Protein AF-A0A2L2Z1B4-F1 (afdb_monomer_lite)

Structure (mmCIF, N/CA/C/O backbone):
data_AF-A0A2L2Z1B4-F1
#
_entry.id   AF-A0A2L2Z1B4-F1
#
loop_
_atom_site.group_PDB
_atom_site.id
_atom_site.type_symbol
_atom_site.label_atom_id
_atom_site.label_alt_id
_atom_site.label_comp_id
_atom_site.label_asym_id
_atom_site.label_entity_id
_atom_site.label_seq_id
_atom_site.pdb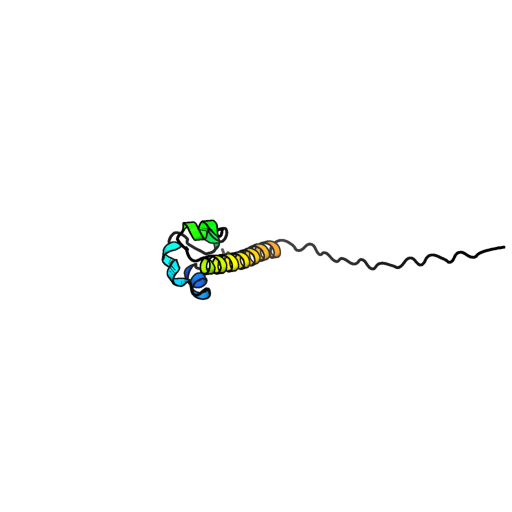x_PDB_ins_code
_atom_site.Cartn_x
_atom_site.Cartn_y
_atom_site.Cartn_z
_atom_site.occupancy
_atom_site.B_iso_or_equiv
_atom_site.auth_seq_id
_atom_site.auth_comp_id
_atom_site.auth_asym_id
_atom_site.auth_atom_id
_atom_site.pdbx_PDB_model_num
ATOM 1 N N . MET A 1 1 ? 26.641 8.322 -1.762 1.00 38.00 1 MET A N 1
ATOM 2 C CA . MET A 1 1 ? 25.723 7.209 -1.445 1.00 38.00 1 MET A CA 1
ATOM 3 C C . MET A 1 1 ? 24.356 7.577 -1.988 1.00 38.00 1 MET A C 1
ATOM 5 O O . MET A 1 1 ? 23.622 8.289 -1.322 1.00 38.00 1 MET A O 1
ATOM 9 N N . SER A 1 2 ? 24.059 7.184 -3.223 1.00 40.19 2 SER A N 1
ATOM 10 C CA . SER A 1 2 ? 22.774 7.488 -3.858 1.00 40.19 2 SER A CA 1
ATOM 11 C C . SER A 1 2 ? 22.102 6.166 -4.184 1.00 40.19 2 SER A C 1
ATOM 13 O O . SER A 1 2 ? 22.085 5.729 -5.333 1.00 40.19 2 SER A O 1
ATOM 15 N N . GLU A 1 3 ? 21.619 5.479 -3.147 1.00 47.84 3 GLU A N 1
ATOM 16 C CA . GLU A 1 3 ? 20.688 4.380 -3.357 1.00 47.84 3 GLU A CA 1
ATOM 17 C C . GLU A 1 3 ? 19.421 4.989 -3.959 1.00 47.84 3 GLU A C 1
ATOM 19 O O . GLU A 1 3 ? 18.604 5.578 -3.257 1.00 47.84 3 GLU A O 1
ATOM 24 N N . ASN A 1 4 ? 19.249 4.859 -5.276 1.00 52.22 4 ASN A N 1
ATOM 25 C CA . ASN A 1 4 ? 17.977 5.097 -5.962 1.00 52.22 4 ASN A CA 1
ATOM 26 C C . ASN A 1 4 ? 16.960 3.999 -5.584 1.00 52.22 4 ASN A C 1
ATOM 28 O O . ASN A 1 4 ? 16.295 3.411 -6.437 1.00 52.22 4 ASN A O 1
ATOM 32 N N . LYS A 1 5 ? 16.859 3.684 -4.290 1.00 58.28 5 LYS A N 1
ATOM 33 C CA . LYS A 1 5 ? 15.817 2.842 -3.734 1.00 58.28 5 LYS A CA 1
ATOM 34 C C . LYS A 1 5 ? 14.578 3.722 -3.724 1.00 58.28 5 LYS A C 1
ATOM 36 O O . LYS A 1 5 ? 14.501 4.684 -2.967 1.00 58.28 5 LYS A O 1
ATOM 41 N N . LEU A 1 6 ? 13.645 3.453 -4.633 1.00 64.19 6 LEU A N 1
ATOM 42 C CA . LEU A 1 6 ? 12.341 4.111 -4.660 1.00 64.19 6 LEU A CA 1
ATOM 43 C C . LEU A 1 6 ? 11.593 3.766 -3.363 1.00 64.19 6 LEU A C 1
ATOM 45 O O . LEU A 1 6 ? 10.788 2.839 -3.336 1.00 64.19 6 LEU A O 1
ATOM 49 N N . HIS A 1 7 ? 11.896 4.487 -2.286 1.00 76.75 7 HIS A N 1
ATOM 50 C CA . HIS A 1 7 ? 11.215 4.382 -1.008 1.00 76.75 7 HIS A CA 1
ATOM 51 C C . HIS A 1 7 ? 9.841 5.028 -1.165 1.00 76.75 7 HIS A C 1
ATOM 53 O O . HIS A 1 7 ? 9.713 6.245 -1.314 1.00 76.75 7 HIS A O 1
ATOM 59 N N . LEU A 1 8 ? 8.806 4.192 -1.212 1.00 85.19 8 LEU A N 1
ATOM 60 C CA . LEU A 1 8 ? 7.429 4.652 -1.267 1.00 85.19 8 LEU A CA 1
ATOM 61 C C . LEU A 1 8 ? 6.866 4.628 0.151 1.00 85.19 8 LEU A C 1
ATOM 63 O O . LEU A 1 8 ? 6.726 3.561 0.746 1.00 85.19 8 LEU A O 1
ATOM 67 N N . SER A 1 9 ? 6.512 5.799 0.676 1.00 90.38 9 SER A N 1
ATOM 68 C CA . SER A 1 9 ? 5.874 5.900 1.987 1.00 90.38 9 SER A CA 1
ATOM 69 C C . SER A 1 9 ? 4.503 5.222 1.979 1.00 90.38 9 SER A C 1
ATOM 71 O O . SER A 1 9 ? 3.713 5.386 1.042 1.00 90.38 9 SER A O 1
ATOM 73 N N . ILE A 1 10 ? 4.194 4.504 3.060 1.00 91.94 10 ILE A N 1
ATOM 74 C CA . ILE A 1 10 ? 2.927 3.774 3.218 1.00 91.94 10 ILE A CA 1
ATOM 75 C C . ILE A 1 10 ? 1.732 4.721 3.138 1.00 91.94 10 ILE A C 1
ATOM 77 O O . ILE A 1 10 ? 0.718 4.385 2.535 1.00 91.94 10 ILE A O 1
ATOM 81 N N . GLU A 1 11 ? 1.864 5.930 3.684 1.00 91.75 11 GLU A N 1
ATOM 82 C CA . GLU A 1 11 ? 0.825 6.956 3.604 1.00 91.75 11 GLU A CA 1
ATOM 83 C C . GLU A 1 11 ? 0.459 7.294 2.154 1.00 91.75 11 GLU A C 1
ATOM 85 O O . GLU A 1 11 ? -0.707 7.192 1.779 1.00 91.75 11 GLU A O 1
ATOM 90 N N . LEU A 1 12 ? 1.452 7.623 1.321 1.00 91.25 12 LEU A N 1
ATOM 91 C CA . LEU A 1 12 ? 1.234 7.979 -0.082 1.00 91.25 12 LEU A CA 1
ATOM 92 C C . LEU A 1 12 ? 0.641 6.807 -0.874 1.00 91.25 12 LEU A C 1
ATOM 94 O O . LEU A 1 12 ? -0.220 6.993 -1.735 1.00 91.25 12 LEU A O 1
ATOM 98 N N . TRP A 1 13 ? 1.094 5.588 -0.582 1.00 93.00 13 TRP A N 1
ATOM 99 C CA . TRP A 1 13 ? 0.550 4.375 -1.183 1.00 93.00 13 TRP A CA 1
ATOM 100 C C . TRP A 1 13 ? -0.920 4.158 -0.811 1.00 93.00 13 TRP A C 1
ATOM 102 O O . TRP A 1 13 ? -1.755 3.977 -1.698 1.00 93.00 13 TRP A O 1
ATOM 112 N N . LEU A 1 14 ? -1.264 4.262 0.475 1.00 92.88 14 LEU A N 1
ATOM 113 C CA . LEU A 1 14 ? -2.643 4.155 0.945 1.00 92.88 14 LEU A CA 1
ATOM 114 C C . LEU A 1 14 ? -3.526 5.283 0.405 1.00 92.88 14 LEU A C 1
ATOM 116 O O . LEU A 1 14 ? -4.680 5.027 0.072 1.00 92.88 14 LEU A O 1
ATOM 120 N N . GLN A 1 15 ? -2.997 6.502 0.270 1.00 94.00 15 GLN A N 1
ATOM 121 C CA . GLN A 1 15 ? -3.714 7.635 -0.315 1.00 94.00 15 GLN A CA 1
ATOM 122 C C . GLN A 1 15 ? -4.122 7.353 -1.764 1.00 94.00 15 GLN A C 1
ATOM 124 O O . GLN A 1 15 ? -5.276 7.558 -2.125 1.00 94.00 15 GLN A O 1
ATOM 129 N N . LYS A 1 16 ? -3.214 6.809 -2.584 1.00 92.25 16 LYS A N 1
ATOM 130 C CA . LYS A 1 16 ? -3.514 6.430 -3.979 1.00 92.25 16 LYS A CA 1
ATOM 131 C C . LYS A 1 16 ? -4.584 5.347 -4.094 1.00 92.25 16 LYS A C 1
ATOM 133 O O . LYS A 1 16 ? -5.280 5.273 -5.103 1.00 92.25 16 LYS A O 1
ATOM 138 N N . LEU A 1 17 ? -4.694 4.492 -3.082 1.00 91.94 17 LEU A N 1
ATOM 139 C CA . LEU A 1 17 ? -5.698 3.433 -3.027 1.00 91.94 17 LEU A CA 1
ATOM 140 C C . LEU A 1 17 ? -7.010 3.884 -2.381 1.00 91.94 17 LEU A C 1
ATOM 142 O O . LEU A 1 17 ? -7.943 3.083 -2.340 1.00 91.94 17 LEU A O 1
ATOM 146 N N . ASP A 1 18 ? -7.088 5.129 -1.903 1.00 93.62 18 ASP A N 1
ATOM 147 C CA . ASP A 1 18 ? -8.202 5.658 -1.109 1.00 93.62 18 ASP A CA 1
ATOM 148 C C . ASP A 1 18 ? -8.432 4.859 0.195 1.00 93.62 18 ASP A C 1
ATOM 150 O O . ASP A 1 18 ? -9.540 4.648 0.679 1.00 93.62 18 ASP A O 1
ATOM 154 N N . LEU A 1 19 ? -7.340 4.347 0.771 1.00 94.19 19 LEU A N 1
ATOM 155 C CA . LEU A 1 19 ? -7.321 3.467 1.945 1.00 94.19 19 LEU A CA 1
ATOM 156 C C . LEU A 1 19 ? -6.540 4.075 3.118 1.00 94.19 19 LEU A C 1
ATOM 158 O O . LEU A 1 19 ? -6.152 3.363 4.046 1.00 94.19 19 LEU A O 1
ATOM 162 N N . LEU A 1 20 ? -6.357 5.401 3.117 1.00 93.44 20 LEU A N 1
ATOM 163 C CA . LEU A 1 20 ? -5.611 6.157 4.135 1.00 93.44 20 LEU A CA 1
ATOM 164 C C . LEU A 1 20 ? -6.086 5.873 5.568 1.00 93.44 20 LEU A C 1
ATOM 166 O O . LEU A 1 20 ? -5.303 5.909 6.513 1.00 93.44 20 LEU A O 1
ATOM 170 N N . ARG A 1 21 ? -7.361 5.507 5.736 1.00 92.94 21 ARG A N 1
ATOM 171 C CA . ARG A 1 21 ? -7.940 5.123 7.031 1.00 92.94 21 ARG A CA 1
ATOM 172 C C . ARG A 1 21 ? -7.192 3.986 7.736 1.00 92.94 21 ARG A C 1
ATOM 174 O O . ARG A 1 21 ? -7.221 3.909 8.960 1.00 92.94 21 ARG A O 1
ATOM 181 N N . TYR A 1 22 ? -6.515 3.118 6.984 1.00 93.31 22 TYR A N 1
ATOM 182 C CA . TYR A 1 22 ? -5.745 2.001 7.528 1.00 93.31 22 TYR A CA 1
ATOM 183 C C . TYR A 1 22 ? -4.309 2.376 7.899 1.00 93.31 22 TYR A C 1
ATOM 185 O O . TYR A 1 22 ? -3.600 1.526 8.421 1.00 93.31 22 TYR A O 1
ATOM 193 N N . LYS A 1 23 ? -3.883 3.635 7.708 1.00 91.50 23 LYS A N 1
ATOM 194 C CA . LYS A 1 23 ? -2.524 4.114 8.023 1.00 91.50 23 LYS A CA 1
ATOM 195 C C . LYS A 1 23 ? -2.065 3.705 9.424 1.00 91.50 23 LYS A C 1
ATOM 197 O O . LYS A 1 23 ? -0.939 3.256 9.594 1.00 91.50 23 LYS A O 1
ATOM 202 N N . HIS A 1 24 ? -2.949 3.808 10.414 1.00 93.44 24 HIS A N 1
ATOM 203 C CA . HIS A 1 24 ? -2.645 3.460 11.803 1.00 93.44 24 HIS A CA 1
ATOM 204 C C . HIS A 1 24 ? -2.275 1.979 12.010 1.00 93.44 24 HIS A C 1
ATOM 206 O O . HIS A 1 24 ? -1.538 1.676 12.942 1.00 93.44 24 HIS A O 1
ATOM 212 N N . LEU A 1 25 ? -2.747 1.072 11.144 1.00 92.50 25 LEU A N 1
ATOM 213 C CA . LEU A 1 25 ? -2.407 -0.356 11.185 1.00 92.50 25 LEU A CA 1
ATOM 214 C C . LEU A 1 25 ? -0.989 -0.637 10.680 1.00 92.50 25 LEU A C 1
ATOM 216 O O . LEU A 1 25 ? -0.453 -1.711 10.926 1.00 92.50 25 LEU A O 1
ATOM 220 N N . PHE A 1 26 ? -0.394 0.319 9.967 1.00 91.12 26 PHE A N 1
ATOM 221 C CA . PHE A 1 26 ? 0.925 0.188 9.363 1.00 91.12 26 PHE A CA 1
ATOM 222 C C . PHE A 1 26 ? 1.986 1.072 10.030 1.00 91.12 26 PHE A C 1
ATOM 224 O O . PHE A 1 26 ? 3.060 1.261 9.473 1.00 91.12 26 PHE A O 1
ATOM 231 N N . LYS A 1 27 ? 1.701 1.626 11.213 1.00 89.06 27 LYS A N 1
ATOM 232 C CA . LYS A 1 27 ? 2.610 2.532 11.937 1.00 89.06 27 LYS A CA 1
ATOM 233 C C . LYS A 1 27 ? 3.962 1.900 12.298 1.00 89.06 27 LYS A C 1
ATOM 235 O O . LYS A 1 27 ? 4.927 2.626 12.491 1.00 89.06 27 LYS A O 1
ATOM 240 N N . ASP A 1 28 ? 3.995 0.574 12.415 1.00 89.81 28 ASP A N 1
ATOM 241 C CA . ASP A 1 28 ? 5.184 -0.190 12.800 1.00 89.81 28 ASP A CA 1
ATOM 242 C C . ASP A 1 28 ? 6.101 -0.476 11.597 1.00 89.81 28 ASP A C 1
ATOM 244 O O . ASP A 1 28 ? 7.181 -1.032 11.766 1.00 89.81 28 ASP A O 1
ATOM 248 N N . TYR A 1 29 ? 5.680 -0.082 10.390 1.00 90.06 29 TYR A N 1
ATOM 249 C CA . TYR A 1 29 ? 6.436 -0.238 9.153 1.00 90.06 29 TYR A CA 1
ATOM 250 C C . TYR A 1 29 ? 6.875 1.133 8.639 1.00 90.06 29 TYR A C 1
ATOM 252 O O . TYR A 1 29 ? 6.086 2.076 8.550 1.00 90.06 29 TYR A O 1
ATOM 260 N N . ASN A 1 30 ? 8.139 1.236 8.252 1.00 86.12 30 ASN A N 1
ATOM 261 C CA . ASN A 1 30 ? 8.753 2.465 7.775 1.00 86.12 30 ASN A CA 1
ATOM 262 C C . ASN A 1 30 ? 8.437 2.733 6.293 1.00 86.12 30 ASN A C 1
ATOM 264 O O . ASN A 1 30 ? 8.384 3.883 5.861 1.00 86.12 30 ASN A O 1
ATOM 268 N N . GLY A 1 31 ? 8.194 1.686 5.499 1.00 89.00 31 GLY A N 1
ATOM 269 C CA . GLY A 1 31 ? 7.976 1.817 4.058 1.00 89.00 31 GLY A CA 1
ATOM 270 C C . GLY A 1 31 ? 7.185 0.676 3.436 1.00 89.00 31 GLY A C 1
ATOM 271 O O . GLY A 1 31 ? 7.001 -0.391 4.027 1.00 89.00 31 GLY A O 1
ATOM 272 N N . VAL A 1 32 ? 6.726 0.895 2.201 1.00 90.31 32 VAL A N 1
ATOM 273 C CA . VAL A 1 32 ? 6.010 -0.144 1.448 1.00 90.31 32 VAL A CA 1
ATOM 274 C C . VAL A 1 32 ? 6.916 -1.341 1.147 1.00 90.31 32 VAL A C 1
ATOM 276 O O . VAL A 1 32 ? 6.411 -2.447 1.001 1.00 90.31 32 VAL A O 1
ATOM 279 N N . GLU A 1 33 ? 8.242 -1.170 1.115 1.00 87.56 33 GLU A N 1
ATOM 280 C CA . GLU A 1 33 ? 9.185 -2.282 0.946 1.00 87.56 33 GLU A CA 1
ATOM 281 C C . GLU A 1 33 ? 9.100 -3.357 2.044 1.00 87.56 33 GLU A C 1
ATOM 283 O O . GLU A 1 33 ? 9.328 -4.529 1.752 1.00 87.56 33 GLU A O 1
ATOM 288 N N . GLU A 1 34 ? 8.744 -2.993 3.279 1.00 88.38 34 GLU A N 1
ATOM 289 C CA . GLU A 1 34 ? 8.678 -3.938 4.404 1.00 88.38 34 GLU A CA 1
ATOM 290 C C . GLU A 1 34 ? 7.401 -4.775 4.357 1.00 88.38 34 GLU A C 1
ATOM 292 O O . GLU A 1 34 ? 7.406 -5.968 4.650 1.00 88.38 34 GLU A O 1
ATOM 297 N N . ILE A 1 35 ? 6.308 -4.161 3.905 1.00 90.88 35 ILE A N 1
ATOM 298 C CA . ILE A 1 35 ? 5.022 -4.836 3.701 1.00 90.88 35 ILE A CA 1
ATOM 299 C C . ILE A 1 35 ? 4.885 -5.420 2.300 1.00 90.88 35 ILE A C 1
ATOM 301 O O . ILE A 1 35 ? 3.870 -6.045 1.996 1.00 90.88 35 ILE A O 1
ATOM 305 N N . LEU A 1 36 ? 5.889 -5.226 1.439 1.00 89.50 36 LEU A N 1
ATOM 306 C CA . LEU A 1 36 ? 5.843 -5.653 0.051 1.00 89.50 36 LEU A CA 1
ATOM 307 C C . LEU A 1 36 ? 5.516 -7.139 -0.008 1.00 89.50 36 LEU A C 1
ATOM 309 O O . LEU A 1 36 ? 4.626 -7.541 -0.742 1.00 89.50 36 LEU A O 1
ATOM 313 N N . TRP A 1 37 ? 6.153 -7.941 0.842 1.00 87.94 37 TRP A N 1
ATOM 314 C CA . TRP A 1 37 ? 6.010 -9.393 0.889 1.00 87.94 37 TRP A CA 1
ATOM 315 C C . TRP A 1 37 ? 4.784 -9.899 1.655 1.00 87.94 37 TRP A C 1
ATOM 317 O O . TRP A 1 37 ? 4.563 -11.107 1.668 1.00 87.94 37 TRP A O 1
ATOM 327 N N . MET A 1 38 ? 3.948 -9.017 2.213 1.00 89.50 38 MET A N 1
ATOM 328 C CA . MET A 1 38 ? 2.722 -9.431 2.896 1.00 89.50 38 MET A CA 1
ATOM 329 C C . MET A 1 38 ? 1.748 -10.145 1.955 1.00 89.50 38 MET A C 1
ATOM 331 O O . MET A 1 38 ? 1.521 -9.751 0.806 1.00 89.50 38 MET A O 1
ATOM 335 N N . SER A 1 39 ? 1.132 -11.193 2.489 1.00 88.88 39 SER A N 1
ATOM 336 C CA . SER A 1 39 ? 0.067 -11.964 1.855 1.00 88.88 39 SER A CA 1
ATOM 337 C C . SER A 1 39 ? -1.299 -11.370 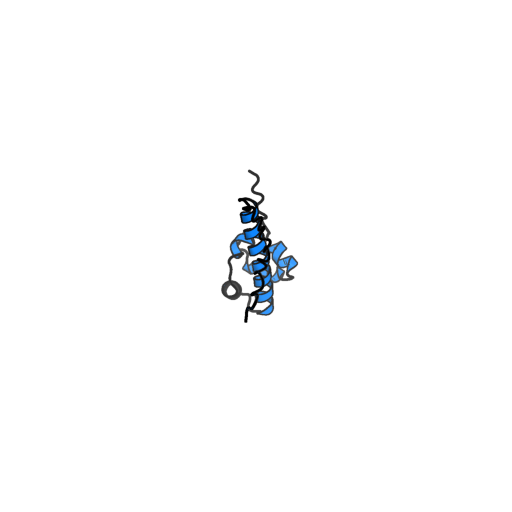2.204 1.00 88.88 39 SER A C 1
ATOM 339 O O . SER A 1 39 ? -1.447 -10.614 3.165 1.00 88.88 39 SER A O 1
ATOM 341 N N . GLU A 1 40 ? -2.359 -11.796 1.509 1.00 89.06 40 GLU A N 1
ATOM 342 C CA . GLU A 1 40 ? -3.728 -11.414 1.896 1.00 89.06 40 GLU A CA 1
ATOM 343 C C . GLU A 1 40 ? -4.059 -11.820 3.348 1.00 89.06 40 GLU A C 1
ATOM 345 O O . GLU A 1 40 ? -4.762 -11.105 4.067 1.00 89.06 40 GLU A O 1
ATOM 350 N N . ARG A 1 41 ? -3.510 -12.954 3.805 1.00 91.56 41 ARG A N 1
ATOM 351 C CA . ARG A 1 41 ? -3.651 -13.430 5.187 1.00 91.56 41 ARG A CA 1
ATOM 352 C C . ARG A 1 41 ? -3.021 -12.463 6.190 1.00 91.56 41 ARG A C 1
ATOM 354 O O . ARG A 1 41 ? -3.637 -12.188 7.215 1.00 91.56 41 ARG A O 1
ATOM 361 N N . ASP A 1 42 ? -1.852 -11.916 5.876 1.00 92.75 42 ASP A N 1
ATOM 362 C CA . ASP A 1 42 ? -1.163 -10.948 6.731 1.00 92.75 42 ASP A CA 1
ATOM 363 C C . ASP A 1 42 ? -1.957 -9.638 6.806 1.00 92.75 42 ASP A C 1
ATOM 365 O O . ASP A 1 42 ? -2.215 -9.135 7.898 1.00 92.75 42 ASP A O 1
ATOM 369 N N . LEU A 1 43 ? -2.488 -9.167 5.667 1.00 92.00 43 LEU A N 1
ATOM 370 C CA . LEU A 1 43 ? -3.399 -8.013 5.610 1.00 92.00 43 LEU A CA 1
ATOM 371 C C . LEU A 1 43 ? -4.672 -8.226 6.448 1.00 92.00 43 LEU A C 1
ATOM 373 O O . LEU A 1 43 ? -5.198 -7.296 7.064 1.00 92.00 43 LEU A O 1
ATOM 377 N N . LYS A 1 44 ? -5.186 -9.458 6.495 1.00 93.56 44 LYS A N 1
ATOM 378 C CA . LYS A 1 44 ? -6.310 -9.813 7.367 1.00 93.56 44 LYS A CA 1
ATOM 379 C C . LYS A 1 44 ? -5.906 -9.772 8.844 1.00 93.56 44 LYS A C 1
ATOM 381 O O . LYS A 1 44 ? -6.673 -9.243 9.648 1.00 93.56 44 LYS A O 1
ATOM 386 N N . ASN A 1 45 ? -4.725 -10.288 9.187 1.00 92.81 45 ASN A N 1
ATOM 387 C CA . ASN A 1 45 ? -4.223 -10.343 10.563 1.00 92.81 45 ASN A CA 1
ATOM 388 C C . ASN A 1 45 ? -3.957 -8.957 11.158 1.00 92.81 45 ASN A C 1
ATOM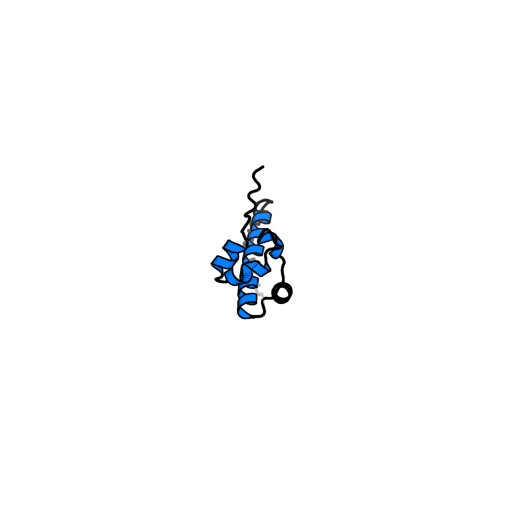 390 O O . ASN A 1 45 ? -4.264 -8.744 12.326 1.00 92.81 45 ASN A O 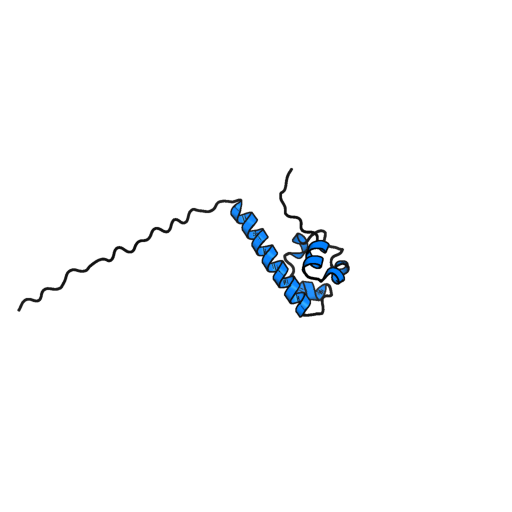1
ATOM 394 N N . ILE A 1 46 ? -3.485 -7.994 10.362 1.00 91.25 46 ILE A N 1
ATOM 395 C CA . ILE A 1 46 ? -3.285 -6.611 10.833 1.00 91.25 46 ILE A CA 1
ATOM 396 C C . ILE A 1 46 ? -4.593 -5.843 11.068 1.00 91.25 46 ILE A C 1
ATOM 398 O O . ILE A 1 46 ? -4.567 -4.765 11.647 1.00 91.25 46 ILE A O 1
ATOM 402 N N . GLY A 1 47 ? -5.746 -6.369 10.634 1.00 92.38 47 GLY A N 1
ATOM 403 C CA . GLY A 1 47 ? -7.060 -5.784 10.931 1.00 92.38 47 GLY A CA 1
ATOM 404 C C . GLY A 1 47 ? -7.895 -5.367 9.719 1.00 92.38 47 GLY A C 1
ATOM 405 O O . GLY A 1 47 ? -8.992 -4.828 9.892 1.00 92.38 47 GLY A O 1
ATOM 406 N N . ILE A 1 48 ? -7.458 -5.642 8.484 1.00 92.94 48 ILE A N 1
ATOM 407 C CA . ILE A 1 48 ? -8.237 -5.310 7.280 1.00 92.94 48 ILE A CA 1
ATOM 408 C C . ILE A 1 48 ? -9.268 -6.414 7.014 1.00 92.94 48 ILE A C 1
ATOM 410 O O . ILE A 1 48 ? -9.063 -7.369 6.260 1.00 92.94 48 ILE A O 1
ATOM 414 N N . LYS A 1 49 ? -10.432 -6.281 7.651 1.00 92.00 49 LYS A N 1
ATOM 415 C CA . LYS A 1 49 ? -11.523 -7.269 7.570 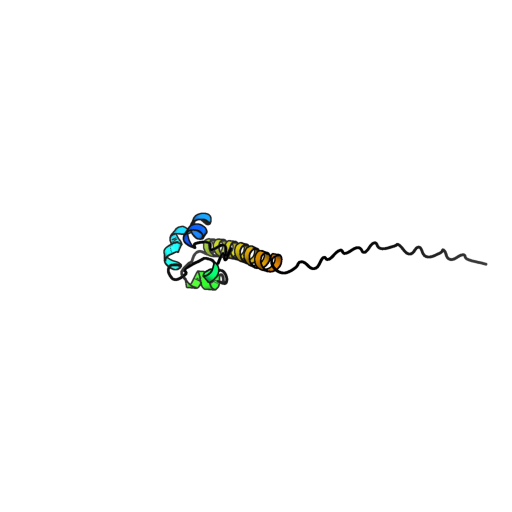1.00 92.00 49 LYS A CA 1
ATOM 416 C C . LYS A 1 49 ? -12.268 -7.254 6.228 1.00 92.00 49 LYS A C 1
ATOM 418 O O . LYS A 1 49 ? -12.781 -8.292 5.808 1.00 92.00 49 LYS A O 1
ATOM 423 N N . THR A 1 50 ? -12.273 -6.128 5.517 1.00 93.69 50 THR A N 1
ATOM 424 C CA . THR A 1 50 ? -12.975 -5.972 4.233 1.00 93.69 50 THR A CA 1
ATOM 425 C C . THR A 1 50 ? -12.222 -6.662 3.094 1.00 93.69 50 THR A C 1
ATOM 427 O O . THR A 1 50 ? -11.110 -6.260 2.754 1.00 93.69 50 THR A O 1
ATOM 430 N N . GLY A 1 51 ? -12.845 -7.669 2.469 1.00 92.38 51 GLY A N 1
ATOM 431 C CA . GLY A 1 51 ? -12.250 -8.434 1.363 1.00 92.38 51 GLY A CA 1
ATOM 432 C C . GLY A 1 51 ? -11.848 -7.571 0.168 1.00 92.38 51 GLY A C 1
ATOM 433 O O . GLY A 1 51 ? -10.713 -7.659 -0.286 1.00 92.38 51 GLY A O 1
ATOM 434 N N . SER A 1 52 ? -12.716 -6.656 -0.268 1.00 93.69 52 SER A N 1
ATOM 435 C CA . SER A 1 52 ? -12.430 -5.759 -1.398 1.00 93.69 52 SER A CA 1
ATOM 436 C C . SER A 1 52 ? -11.216 -4.857 -1.151 1.00 93.69 52 SER A C 1
ATOM 438 O O . SER A 1 52 ? -10.413 -4.637 -2.054 1.00 93.69 52 SER A O 1
ATOM 440 N N . HIS A 1 53 ? -11.029 -4.373 0.083 1.00 94.44 53 HIS A N 1
ATOM 441 C CA . HIS A 1 53 ? -9.850 -3.579 0.442 1.00 94.44 53 HIS A CA 1
ATOM 442 C C . HIS A 1 53 ? -8.582 -4.434 0.442 1.00 94.44 53 HIS A C 1
ATOM 444 O O . HIS A 1 53 ? -7.565 -4.001 -0.096 1.00 94.44 53 HIS A O 1
ATOM 450 N N . ARG A 1 54 ? -8.645 -5.664 0.980 1.00 94.31 54 ARG A N 1
ATOM 451 C CA . ARG A 1 54 ? -7.513 -6.602 0.924 1.00 94.31 54 ARG A CA 1
ATOM 452 C C . ARG A 1 54 ? -7.121 -6.927 -0.513 1.00 94.31 54 ARG A C 1
ATOM 454 O O . ARG A 1 54 ? -5.940 -6.859 -0.828 1.00 94.31 54 ARG A O 1
ATOM 461 N N . ALA A 1 55 ? -8.090 -7.200 -1.384 1.00 93.88 55 ALA A N 1
ATOM 462 C CA . ALA A 1 55 ? -7.840 -7.462 -2.798 1.00 93.88 55 ALA A CA 1
ATOM 463 C C . ALA A 1 55 ? -7.180 -6.258 -3.490 1.00 93.88 55 ALA A C 1
ATOM 465 O O . ALA A 1 55 ? -6.211 -6.427 -4.231 1.00 93.88 55 ALA A O 1
ATOM 466 N N . ARG A 1 56 ? -7.641 -5.031 -3.199 1.00 94.06 56 ARG A N 1
ATOM 467 C CA . ARG A 1 56 ? -7.058 -3.796 -3.750 1.00 94.06 56 ARG A CA 1
ATOM 468 C C . ARG A 1 56 ? -5.609 -3.587 -3.303 1.00 94.06 56 ARG A C 1
ATOM 470 O O . ARG A 1 56 ? -4.750 -3.293 -4.133 1.00 94.06 56 ARG A O 1
ATOM 477 N N . LEU A 1 57 ? -5.330 -3.787 -2.014 1.00 93.50 57 LEU A N 1
ATOM 478 C CA . LEU A 1 57 ? -3.976 -3.713 -1.455 1.00 93.50 57 LEU A CA 1
ATOM 479 C C . LEU A 1 57 ? -3.080 -4.803 -2.046 1.00 93.50 57 LEU A C 1
ATOM 481 O O . LEU A 1 57 ? -2.006 -4.495 -2.548 1.00 93.50 57 LEU A O 1
ATOM 485 N N . SER A 1 58 ? -3.546 -6.053 -2.061 1.00 92.94 58 SER A N 1
ATOM 486 C CA . SER A 1 58 ? -2.799 -7.197 -2.590 1.00 92.94 58 SER A CA 1
ATOM 487 C C . SER A 1 58 ? -2.454 -7.022 -4.072 1.00 92.94 58 SER A C 1
ATOM 489 O O . SER A 1 58 ? -1.304 -7.224 -4.458 1.00 92.94 58 SER A O 1
ATOM 491 N N . SER A 1 59 ? -3.402 -6.538 -4.879 1.00 92.62 59 SER A N 1
ATOM 492 C CA . SER A 1 59 ? -3.167 -6.223 -6.294 1.00 92.62 59 SER A CA 1
ATOM 493 C C . SER A 1 59 ? -2.114 -5.125 -6.458 1.00 92.62 59 SER A C 1
ATOM 495 O O . SER A 1 59 ? -1.211 -5.240 -7.282 1.00 92.62 59 SER A O 1
ATOM 497 N N . SER A 1 60 ? -2.183 -4.068 -5.641 1.00 93.06 60 SER A N 1
ATOM 498 C CA . SER A 1 60 ? -1.193 -2.989 -5.679 1.00 93.06 60 SER A CA 1
ATOM 499 C C . SER A 1 60 ? 0.202 -3.458 -5.252 1.00 93.06 60 SER A C 1
ATOM 501 O O . SER A 1 60 ? 1.183 -3.100 -5.902 1.00 93.06 60 SER A O 1
ATOM 503 N N . LEU A 1 61 ? 0.296 -4.301 -4.218 1.00 92.69 61 LEU A N 1
ATOM 504 C CA . LEU A 1 61 ? 1.557 -4.905 -3.782 1.00 92.69 61 LEU A CA 1
ATOM 505 C C . LEU A 1 61 ? 2.153 -5.801 -4.873 1.00 92.69 61 LEU A C 1
ATOM 507 O O . LEU A 1 61 ? 3.359 -5.752 -5.088 1.00 92.69 61 LEU A O 1
ATOM 511 N N . ALA A 1 62 ? 1.337 -6.570 -5.600 1.00 91.19 62 ALA A N 1
ATOM 512 C CA . ALA A 1 62 ? 1.810 -7.397 -6.712 1.00 91.19 62 ALA A CA 1
ATOM 513 C C . ALA A 1 62 ? 2.453 -6.557 -7.832 1.00 91.19 62 ALA A C 1
ATOM 515 O O . ALA A 1 62 ? 3.534 -6.894 -8.309 1.00 91.19 62 ALA A O 1
ATOM 516 N N . ILE A 1 63 ? 1.845 -5.420 -8.188 1.00 89.69 63 ILE A N 1
ATOM 517 C CA . ILE A 1 63 ? 2.404 -4.485 -9.181 1.00 89.69 63 ILE A CA 1
ATOM 518 C C . ILE A 1 63 ? 3.730 -3.888 -8.686 1.00 89.69 63 ILE A C 1
ATOM 520 O O . ILE A 1 63 ? 4.691 -3.761 -9.445 1.00 89.69 63 ILE A O 1
ATOM 524 N N . LEU A 1 64 ? 3.802 -3.519 -7.403 1.00 88.50 64 LEU A N 1
ATOM 525 C CA . LEU A 1 64 ? 5.027 -2.981 -6.811 1.00 88.50 64 LEU A CA 1
ATOM 526 C C . LEU A 1 64 ? 6.145 -4.031 -6.744 1.00 88.50 64 LEU A C 1
ATOM 528 O O . LEU A 1 64 ? 7.296 -3.683 -7.002 1.00 88.50 64 LEU A O 1
ATOM 532 N N . LYS A 1 65 ? 5.817 -5.299 -6.461 1.00 88.00 65 LYS A N 1
ATOM 533 C CA . LYS A 1 65 ? 6.764 -6.427 -6.503 1.00 88.00 65 LYS A CA 1
ATOM 534 C C . LYS A 1 65 ? 7.367 -6.597 -7.887 1.00 88.00 65 LYS A C 1
ATOM 536 O O . LYS A 1 65 ? 8.586 -6.664 -7.997 1.00 88.00 65 LYS A O 1
ATOM 541 N N . ASP A 1 66 ? 6.529 -6.629 -8.922 1.00 87.12 66 ASP A N 1
ATOM 542 C CA . ASP A 1 66 ? 6.980 -6.774 -10.308 1.00 87.12 66 ASP A CA 1
ATOM 543 C C . ASP A 1 66 ? 7.914 -5.626 -10.708 1.00 87.12 66 ASP A C 1
ATOM 545 O O . ASP A 1 66 ? 9.023 -5.847 -11.195 1.00 87.12 66 ASP A O 1
ATOM 549 N N . LYS A 1 67 ? 7.525 -4.384 -10.388 1.00 84.06 67 LYS A N 1
ATOM 550 C CA . LYS A 1 67 ? 8.367 -3.211 -10.639 1.00 84.06 67 LYS A CA 1
ATOM 551 C C . LYS A 1 67 ? 9.703 -3.297 -9.899 1.00 84.06 67 LYS A C 1
ATOM 553 O O . LYS A 1 67 ? 10.728 -2.941 -10.478 1.00 84.06 67 LYS A O 1
ATOM 558 N N . HIS A 1 68 ? 9.697 -3.744 -8.644 1.00 80.19 68 HIS A N 1
ATOM 559 C CA . HIS A 1 68 ? 10.914 -3.926 -7.859 1.00 80.19 68 HIS A CA 1
ATOM 560 C C . HIS A 1 68 ? 11.812 -4.983 -8.517 1.00 80.19 68 HIS A C 1
ATOM 562 O O . HIS A 1 68 ? 12.931 -4.663 -8.899 1.00 80.19 68 HIS A O 1
ATOM 568 N N . ASP A 1 69 ? 11.310 -6.190 -8.781 1.00 80.12 69 ASP A N 1
ATOM 569 C CA . ASP A 1 69 ? 12.069 -7.273 -9.427 1.00 80.12 69 ASP A CA 1
ATOM 570 C C . ASP A 1 69 ? 12.644 -6.860 -10.795 1.00 80.12 69 ASP A C 1
ATOM 572 O O . ASP A 1 69 ? 13.835 -7.029 -11.068 1.00 80.12 69 ASP A O 1
ATOM 576 N N . LYS A 1 70 ? 11.837 -6.193 -11.627 1.00 76.62 70 LYS A N 1
ATOM 577 C CA . LYS A 1 70 ? 12.250 -5.712 -12.949 1.00 76.62 70 LYS A CA 1
ATOM 578 C C . LYS A 1 70 ? 13.340 -4.635 -12.885 1.00 76.62 70 LYS A C 1
ATOM 580 O O . LYS A 1 70 ? 14.129 -4.523 -13.825 1.00 76.62 70 LYS A O 1
ATOM 585 N N . MET A 1 71 ? 13.405 -3.825 -11.825 1.00 69.56 71 MET A N 1
ATOM 586 C CA . MET A 1 71 ? 14.495 -2.854 -11.632 1.00 69.56 71 MET A CA 1
ATOM 587 C C . MET A 1 71 ? 15.799 -3.535 -11.208 1.00 69.56 71 MET A C 1
ATOM 589 O O . MET A 1 71 ? 16.857 -3.160 -11.707 1.00 69.56 71 MET A O 1
ATOM 593 N N . PHE A 1 72 ? 15.729 -4.567 -10.364 1.00 67.06 72 PHE A N 1
ATOM 594 C CA . PHE A 1 72 ? 16.907 -5.361 -9.992 1.00 67.06 72 PHE A CA 1
ATOM 595 C C . PHE A 1 72 ? 17.454 -6.152 -11.187 1.00 67.06 72 PHE A C 1
ATOM 597 O O . PHE A 1 72 ? 18.663 -6.171 -11.410 1.00 67.06 72 PHE A O 1
ATOM 604 N N . ARG A 1 73 ? 16.571 -6.726 -12.015 1.00 64.31 73 ARG A N 1
ATOM 605 C CA . ARG A 1 73 ? 16.954 -7.447 -13.240 1.00 64.31 73 ARG A CA 1
ATOM 606 C C . ARG A 1 73 ? 17.560 -6.546 -14.315 1.00 64.31 73 ARG A C 1
ATOM 608 O O . ARG A 1 73 ? 18.524 -6.936 -14.956 1.00 64.31 73 ARG A O 1
ATOM 615 N N . GLN A 1 74 ? 17.038 -5.333 -14.511 1.00 58.75 74 GLN A N 1
ATOM 616 C CA . GLN A 1 74 ? 17.575 -4.410 -15.524 1.00 58.75 74 GLN A CA 1
ATOM 617 C C . GLN A 1 74 ? 18.962 -3.852 -15.174 1.00 58.75 74 GLN A C 1
ATOM 619 O O . GLN A 1 74 ? 19.668 -3.410 -16.074 1.00 58.75 74 GLN A O 1
ATOM 624 N N . ASN A 1 75 ? 19.365 -3.879 -13.899 1.00 53.03 75 ASN A N 1
ATOM 625 C CA . ASN A 1 75 ? 20.690 -3.417 -13.480 1.00 53.03 75 ASN A CA 1
ATOM 626 C C . ASN A 1 75 ? 21.773 -4.511 -13.604 1.00 53.03 75 ASN A C 1
ATOM 628 O O . ASN A 1 75 ? 22.960 -4.208 -13.638 1.00 53.03 75 ASN A O 1
ATOM 632 N N . HIS A 1 76 ? 21.376 -5.782 -13.741 1.00 51.53 76 HIS A N 1
ATOM 633 C CA . HIS A 1 76 ? 22.276 -6.909 -13.983 1.00 51.53 76 HIS A CA 1
ATOM 634 C C . HIS A 1 76 ? 21.897 -7.639 -15.278 1.00 51.53 76 HIS A C 1
ATOM 636 O O . HIS A 1 76 ? 21.223 -8.660 -15.253 1.00 51.53 76 HIS A O 1
ATOM 642 N N . GLY A 1 77 ? 22.380 -7.103 -16.402 1.00 51.28 77 GLY A N 1
ATOM 643 C CA . GLY A 1 77 ? 22.645 -7.841 -17.640 1.00 51.28 77 GLY A CA 1
ATOM 644 C C . GLY A 1 77 ? 21.451 -8.537 -18.293 1.00 51.28 77 GLY A C 1
ATOM 645 O O . GLY A 1 77 ? 21.141 -9.683 -17.991 1.00 51.28 77 GLY A O 1
ATOM 646 N N . SER A 1 78 ? 20.878 -7.913 -19.318 1.00 47.69 78 SER A N 1
ATOM 647 C CA . SER A 1 78 ? 20.147 -8.666 -20.339 1.00 47.69 78 SER A CA 1
ATOM 648 C C . SER A 1 78 ? 21.141 -9.545 -21.118 1.00 47.69 78 SER A C 1
ATOM 650 O O . SER A 1 78 ? 22.019 -8.985 -21.782 1.00 47.69 78 SER A O 1
ATOM 652 N N . PRO A 1 79 ? 21.027 -10.888 -21.129 1.00 52.31 79 PRO A N 1
ATOM 653 C CA . PRO A 1 79 ? 21.602 -11.670 -22.205 1.00 52.31 79 PRO A CA 1
ATOM 654 C C . PRO A 1 79 ? 20.746 -11.403 -23.439 1.00 52.31 79 PRO A C 1
ATOM 656 O O . PRO A 1 79 ? 19.525 -11.572 -23.444 1.00 52.31 79 PRO A O 1
ATOM 659 N N . ASN A 1 80 ? 21.417 -10.931 -24.474 1.00 48.59 80 ASN A N 1
ATOM 660 C CA . ASN A 1 80 ? 20.885 -10.673 -25.794 1.00 48.59 80 ASN A CA 1
ATOM 661 C C . ASN A 1 80 ? 20.347 -11.983 -26.407 1.00 48.59 80 ASN A C 1
ATOM 663 O O . ASN A 1 80 ? 21.094 -12.717 -27.047 1.00 48.59 80 ASN A O 1
ATOM 667 N N . PHE A 1 81 ? 19.066 -12.312 -26.215 1.00 51.94 81 PHE A N 1
ATOM 668 C CA . PHE A 1 81 ? 18.421 -13.383 -26.980 1.00 51.94 81 PHE A CA 1
ATOM 669 C C . PHE A 1 81 ? 17.988 -12.837 -28.342 1.00 51.94 81 PHE A C 1
ATOM 671 O O . PHE A 1 81 ? 16.822 -12.539 -28.592 1.00 51.94 81 PHE A O 1
ATOM 678 N N . SER A 1 82 ? 18.973 -12.713 -29.234 1.00 46.84 82 SER A N 1
ATOM 679 C CA . SER A 1 82 ? 18.755 -12.625 -30.675 1.00 46.84 82 SER A CA 1
ATOM 680 C C . SER A 1 82 ? 18.398 -14.026 -31.180 1.00 46.84 82 SER A C 1
ATOM 682 O O . SER A 1 82 ? 19.256 -14.823 -31.549 1.00 46.84 82 SER A O 1
ATOM 684 N N . GLY A 1 83 ? 17.113 -14.367 -31.107 1.00 48.59 83 GLY A N 1
ATOM 685 C CA . GLY A 1 83 ? 16.563 -15.589 -31.685 1.00 48.59 83 GLY A CA 1
ATOM 686 C C . GLY A 1 83 ? 16.359 -15.439 -33.190 1.00 48.59 83 GLY A C 1
ATOM 687 O O . GLY A 1 83 ? 15.224 -15.345 -33.643 1.00 48.59 83 GLY A O 1
ATOM 688 N N . ASN A 1 84 ? 17.445 -15.421 -33.965 1.00 51.50 84 ASN A N 1
ATOM 689 C CA . ASN A 1 84 ? 17.377 -15.658 -35.407 1.00 51.50 84 ASN A CA 1
ATOM 690 C C . ASN A 1 84 ? 17.259 -17.167 -35.646 1.00 51.50 84 ASN A C 1
ATOM 692 O O . ASN A 1 84 ? 18.268 -17.856 -35.733 1.00 51.50 84 ASN A O 1
ATOM 696 N N . ASN A 1 85 ? 16.034 -17.670 -35.780 1.00 53.34 85 ASN A N 1
ATOM 697 C CA . ASN A 1 85 ? 15.778 -18.964 -36.408 1.00 53.34 85 ASN A CA 1
ATOM 698 C C . ASN A 1 85 ? 14.746 -18.775 -37.522 1.00 53.34 85 ASN A C 1
ATOM 700 O O . ASN A 1 85 ? 13.541 -18.882 -37.306 1.00 53.34 85 ASN A O 1
ATOM 704 N N . SER A 1 86 ? 15.244 -18.493 -38.726 1.00 58.28 86 SER A N 1
ATOM 705 C CA . SER A 1 86 ? 14.499 -18.703 -39.967 1.00 58.28 86 SER A CA 1
ATOM 706 C C . SER A 1 86 ? 14.424 -20.208 -40.244 1.00 58.28 86 SER A C 1
ATOM 708 O O . SER A 1 86 ? 15.477 -20.840 -40.357 1.00 58.28 86 SER A O 1
ATOM 710 N N . PRO A 1 87 ? 13.238 -20.816 -40.401 1.00 52.53 87 PRO A N 1
ATOM 711 C CA . PRO A 1 87 ? 13.149 -22.172 -40.912 1.00 52.53 87 PRO A CA 1
ATOM 712 C C . PRO A 1 87 ? 13.327 -22.124 -42.435 1.00 52.53 87 PRO A C 1
ATOM 714 O O . PRO A 1 87 ? 12.415 -21.756 -43.171 1.00 52.53 87 PRO A O 1
ATOM 717 N N . HIS A 1 88 ? 14.522 -22.476 -42.914 1.00 54.50 88 HIS A N 1
ATOM 718 C CA . HIS A 1 88 ? 14.725 -22.834 -44.316 1.00 54.50 88 HIS A CA 1
ATOM 719 C C . HIS A 1 88 ? 13.905 -24.099 -44.595 1.00 54.50 88 HIS A C 1
ATOM 721 O O . HIS A 1 88 ? 14.212 -25.183 -44.096 1.00 54.50 88 HIS A O 1
ATOM 727 N N . THR A 1 89 ? 12.824 -23.937 -45.352 1.00 58.59 89 THR A N 1
ATOM 728 C CA . THR A 1 89 ? 11.992 -25.022 -45.859 1.00 58.59 89 THR A CA 1
ATOM 729 C C . THR A 1 89 ? 12.842 -25.925 -46.750 1.00 58.59 89 THR A C 1
ATOM 731 O O . THR A 1 89 ? 13.187 -25.587 -47.879 1.00 58.59 89 THR A O 1
ATOM 734 N N . SER A 1 90 ? 13.197 -27.095 -46.221 1.00 49.72 90 SER A N 1
ATOM 735 C CA . SER A 1 90 ? 13.805 -28.177 -46.989 1.00 49.72 90 SER A CA 1
ATOM 736 C C . SER A 1 90 ? 12.766 -28.718 -47.976 1.00 49.72 90 SER A C 1
ATOM 738 O O . SER A 1 90 ? 11.860 -29.461 -47.606 1.00 49.72 90 SER A O 1
ATOM 740 N N . ILE A 1 91 ? 12.864 -28.286 -49.233 1.00 57.50 91 ILE A N 1
ATOM 741 C CA . ILE A 1 91 ? 12.117 -28.853 -50.357 1.00 57.50 91 ILE A CA 1
ATOM 742 C C . ILE A 1 91 ? 12.697 -30.245 -50.630 1.00 57.50 91 ILE A C 1
ATOM 744 O O . ILE A 1 91 ? 13.852 -30.379 -51.030 1.00 57.50 91 ILE A O 1
ATOM 748 N N . SER A 1 92 ? 11.905 -31.290 -50.392 1.00 61.78 92 SER A N 1
ATOM 749 C CA . SER A 1 92 ? 12.234 -32.660 -50.797 1.00 61.78 92 SER A CA 1
ATOM 750 C C . SER A 1 92 ? 12.080 -32.809 -52.323 1.00 61.78 92 SER A C 1
ATOM 752 O O . SER A 1 92 ? 11.077 -32.329 -52.858 1.00 61.78 92 SER A O 1
ATOM 754 N N . PRO A 1 93 ? 13.005 -33.466 -53.051 1.00 57.25 93 PRO A N 1
ATOM 755 C CA . PRO A 1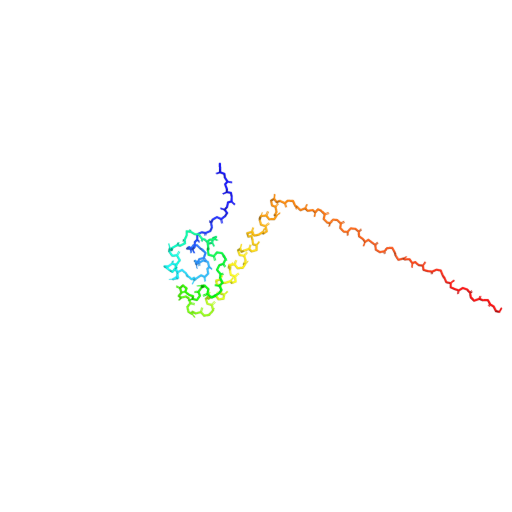 93 ? 12.822 -33.725 -54.472 1.00 57.25 93 PRO A CA 1
ATOM 756 C C . PRO A 1 93 ? 11.804 -34.846 -54.715 1.00 57.25 93 PRO A C 1
ATOM 758 O O . PRO A 1 93 ? 11.779 -35.869 -54.033 1.00 57.25 93 PRO A O 1
ATOM 761 N N . ILE A 1 94 ? 10.973 -34.598 -55.722 1.00 60.44 94 ILE A N 1
ATOM 762 C CA . ILE A 1 94 ? 9.880 -35.414 -56.252 1.00 60.44 94 ILE A CA 1
ATOM 763 C C . ILE A 1 94 ? 10.350 -36.840 -56.581 1.00 60.44 94 ILE A C 1
ATOM 765 O O . ILE A 1 94 ? 11.318 -37.027 -57.318 1.00 60.44 94 ILE A O 1
ATOM 769 N N . GLN A 1 95 ? 9.627 -37.847 -56.079 1.00 56.56 95 GLN A N 1
ATOM 770 C CA . GLN A 1 95 ? 9.761 -39.227 -56.546 1.00 56.56 95 GLN A CA 1
ATOM 771 C C . GLN A 1 95 ? 9.302 -39.313 -58.004 1.00 56.56 95 GLN A C 1
ATOM 773 O O . GLN A 1 95 ? 8.125 -39.109 -58.300 1.00 56.56 95 GLN A O 1
ATOM 778 N N . HIS A 1 96 ? 10.224 -39.633 -58.910 1.00 57.25 96 HIS A N 1
ATOM 779 C CA . HIS A 1 96 ? 9.876 -40.005 -60.273 1.00 57.25 96 HIS A CA 1
ATOM 780 C C . HIS A 1 96 ? 9.664 -41.521 -60.333 1.00 57.25 96 HIS A C 1
ATOM 782 O O . HIS A 1 96 ? 10.569 -42.304 -60.049 1.00 57.25 96 HIS A O 1
ATOM 788 N N . MET A 1 97 ? 8.437 -41.911 -60.673 1.00 51.28 97 MET A N 1
ATOM 789 C CA . MET A 1 97 ? 8.046 -43.272 -61.029 1.00 51.28 97 MET A CA 1
ATOM 790 C C . MET A 1 97 ? 8.828 -43.732 -62.269 1.00 51.28 97 MET A C 1
ATOM 792 O O . MET A 1 97 ? 9.150 -42.934 -63.152 1.00 51.28 97 MET A O 1
ATOM 796 N N . SER A 1 98 ? 9.115 -45.026 -62.368 1.00 58.38 98 SER A N 1
ATOM 797 C CA . SER A 1 98 ? 9.449 -45.682 -63.635 1.00 58.38 98 SER A CA 1
ATOM 798 C C . SER A 1 98 ? 8.826 -47.078 -63.641 1.00 58.38 98 SER A C 1
ATOM 800 O O . SER A 1 98 ? 8.756 -47.720 -62.594 1.00 58.38 98 SER A O 1
ATOM 802 N N . PHE A 1 99 ? 8.288 -47.416 -64.813 1.00 60.66 99 PHE A N 1
ATOM 803 C CA . PHE A 1 99 ? 7.373 -48.508 -65.151 1.00 60.66 99 PHE A CA 1
ATOM 804 C C . PHE A 1 99 ? 7.980 -49.907 -65.031 1.00 60.66 99 PHE A C 1
ATOM 806 O O . PHE A 1 99 ? 9.202 -50.037 -65.267 1.00 60.66 99 PHE A O 1
#

Foldseek 3Di:
DDPPPPFAAPCNVCVVLVNNVCVVLCPVPGGVVVCLPPDLVNVVVSPPVDPVSSVSVRVSSVVVVVVVVVVVVVVPDDDPPPPPDDPPPDDDDDDDDDD

Sequence (99 aa):
MSENKLHLSIELWLQKLDLLRYKHLFKDYNGVEEILWMSERDLKNIGIKTGSHRARLSSSLAILKDKHDKMFRQNHGSPNFSGNNSPHTSISPIQHMSF

InterPro domains:
  IPR001660 Sterile alpha motif domain [PF00536] (9-64)
  IPR001660 Sterile alpha motif domain [PS50105] (9-67)
  IPR001660 Sterile alpha motif domain [SM00454] (2-67)
  IPR013761 Sterile alpha motif/pointed domain superfamily [G3DSA:1.10.150.50] (2-75)
  IPR013761 Sterile alpha motif/pointed domain superfamily [SSF47769] (6-68)

Secondary structure (DSSP, 8-state):
---------HHHHHHHTT-GGGGGGGTT-SSHHHHTT--HHHHHHTT---HHHHHHHHHHHHHHHHHHHHHHHHHS---------------PPP-----

Organism: Parasteatoda tepidariorum (NCBI:txid114398)

pLDDT: mean 77.81, std 17.89, range [38.0, 94.44]

Radius of gyration: 25.73 Å; chains: 1; bounding box: 39×56×78 Å